Protein AF-A0A952M3Q0-F1 (afdb_monomer)

Structure (mmCIF, N/CA/C/O backbone):
data_AF-A0A952M3Q0-F1
#
_entry.id   AF-A0A952M3Q0-F1
#
loop_
_atom_site.group_PDB
_atom_site.id
_atom_site.type_symbol
_atom_site.label_atom_id
_atom_site.label_alt_id
_atom_site.label_comp_id
_atom_site.label_asym_id
_atom_site.label_entity_id
_atom_site.label_seq_id
_atom_site.pdbx_PDB_ins_code
_atom_site.Cartn_x
_atom_site.Cartn_y
_atom_site.Cartn_z
_atom_site.occupancy
_atom_site.B_iso_or_equiv
_atom_site.auth_seq_id
_atom_site.auth_comp_id
_atom_site.auth_asym_id
_atom_site.auth_atom_id
_atom_site.pdbx_PDB_model_num
ATOM 1 N N . MET A 1 1 ? 13.132 -20.354 10.081 1.00 36.41 1 MET A N 1
ATOM 2 C CA . MET A 1 1 ? 13.123 -20.101 8.621 1.00 36.41 1 MET A CA 1
ATOM 3 C C . MET A 1 1 ? 11.692 -19.784 8.185 1.00 36.41 1 MET A C 1
ATOM 5 O O . MET A 1 1 ? 10.940 -20.705 7.914 1.00 36.41 1 MET A O 1
ATOM 9 N N . HIS A 1 2 ? 11.277 -18.514 8.167 1.00 37.75 2 HIS A N 1
ATOM 10 C CA . HIS A 1 2 ? 9.946 -18.114 7.679 1.00 37.75 2 HIS A CA 1
ATOM 11 C C . HIS A 1 2 ? 10.090 -17.398 6.331 1.00 37.75 2 HIS A C 1
ATOM 13 O O . HIS A 1 2 ? 10.222 -16.183 6.271 1.00 37.75 2 HIS A O 1
ATOM 19 N N . SER A 1 3 ? 10.094 -18.168 5.242 1.00 43.28 3 SER A N 1
ATOM 20 C CA . SER A 1 3 ? 10.034 -17.651 3.868 1.00 43.28 3 SER A CA 1
ATOM 21 C C . SER A 1 3 ? 8.795 -18.226 3.185 1.00 43.28 3 SER A C 1
ATOM 23 O O . SER A 1 3 ? 8.877 -19.177 2.414 1.00 43.28 3 SER A O 1
ATOM 25 N N . LEU A 1 4 ? 7.615 -17.714 3.545 1.00 47.56 4 LEU A N 1
ATOM 26 C CA . LEU A 1 4 ? 6.339 -18.103 2.932 1.00 47.56 4 LEU A CA 1
ATOM 27 C C . LEU A 1 4 ? 5.353 -16.964 2.567 1.00 47.56 4 LEU A C 1
ATOM 29 O O . LEU A 1 4 ? 4.374 -17.291 1.896 1.00 47.56 4 LEU A O 1
ATOM 33 N N . PRO A 1 5 ? 5.547 -15.659 2.878 1.00 53.34 5 PRO A N 1
ATOM 34 C CA . PRO A 1 5 ? 4.551 -14.659 2.473 1.00 53.34 5 PRO A CA 1
ATOM 35 C C . PRO A 1 5 ? 4.583 -14.412 0.955 1.00 53.34 5 PRO A C 1
ATOM 37 O O . PRO A 1 5 ? 3.545 -14.373 0.301 1.00 53.34 5 PRO A O 1
ATOM 40 N N . TYR A 1 6 ? 5.777 -14.361 0.354 1.00 49.16 6 TYR A N 1
ATOM 41 C CA . TYR A 1 6 ? 5.949 -14.015 -1.062 1.00 49.16 6 TYR A CA 1
ATOM 42 C C . TYR A 1 6 ? 5.209 -14.966 -2.017 1.00 49.16 6 TYR A C 1
ATOM 44 O O . TYR A 1 6 ? 4.514 -14.518 -2.924 1.00 49.16 6 TYR A O 1
ATOM 52 N N . ARG A 1 7 ? 5.306 -16.287 -1.801 1.00 55.59 7 ARG A N 1
ATOM 53 C CA . ARG A 1 7 ? 4.704 -17.296 -2.695 1.00 55.59 7 ARG A CA 1
ATOM 54 C C . ARG A 1 7 ? 3.175 -17.255 -2.665 1.00 55.59 7 ARG A C 1
ATOM 56 O O . ARG A 1 7 ? 2.539 -17.433 -3.698 1.00 55.59 7 ARG A O 1
ATOM 63 N N . LYS A 1 8 ? 2.611 -16.973 -1.492 1.00 63.06 8 LYS A N 1
ATOM 64 C CA . LYS A 1 8 ? 1.176 -16.836 -1.253 1.00 63.06 8 LYS A CA 1
ATOM 65 C C . LYS A 1 8 ? 0.612 -15.636 -2.013 1.00 63.06 8 LYS A C 1
ATOM 67 O O . LYS A 1 8 ? -0.252 -15.817 -2.864 1.00 63.06 8 LYS A O 1
ATOM 72 N N . TYR A 1 9 ? 1.162 -14.438 -1.800 1.00 61.59 9 TYR A N 1
ATOM 73 C CA . TYR A 1 9 ? 0.702 -13.226 -2.494 1.00 61.59 9 TYR A CA 1
ATOM 74 C C . TYR A 1 9 ? 0.934 -13.279 -4.002 1.00 61.59 9 TYR A C 1
ATOM 76 O O . TYR A 1 9 ? 0.088 -12.805 -4.754 1.00 61.59 9 TYR A O 1
ATOM 84 N N . LYS A 1 10 ? 2.018 -13.923 -4.449 1.00 57.88 10 LYS A N 1
ATOM 85 C CA . LYS A 1 10 ? 2.279 -14.156 -5.872 1.00 57.88 10 LYS A CA 1
ATOM 86 C C . LYS A 1 10 ? 1.138 -14.927 -6.540 1.00 57.88 10 LYS A C 1
ATOM 88 O O . LYS A 1 10 ? 0.601 -14.490 -7.551 1.00 57.88 10 LYS A O 1
ATOM 93 N N . ILE A 1 11 ? 0.726 -16.050 -5.946 1.00 58.84 11 ILE A N 1
ATOM 94 C CA . ILE A 1 11 ? -0.383 -16.863 -6.466 1.00 58.84 11 ILE A CA 1
ATOM 95 C C . ILE A 1 11 ? -1.683 -16.055 -6.470 1.00 58.84 11 ILE A C 1
ATOM 97 O O . ILE A 1 11 ? -2.415 -16.122 -7.453 1.00 58.84 11 ILE A O 1
ATOM 101 N N . TYR A 1 12 ? -1.954 -15.252 -5.435 1.00 61.12 12 TYR A N 1
ATOM 102 C CA . TYR A 1 12 ? -3.141 -14.390 -5.409 1.00 61.12 12 TYR A 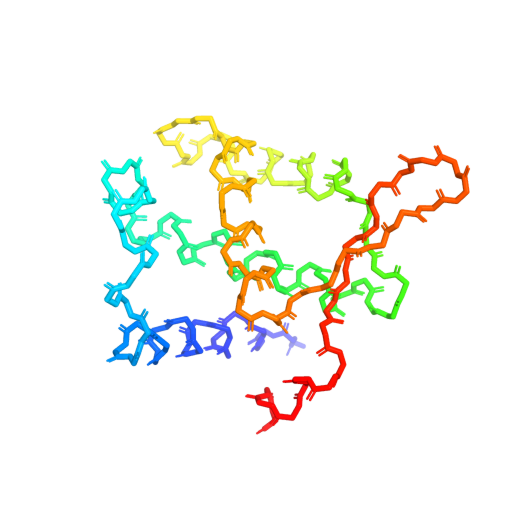CA 1
ATOM 103 C C . TYR A 1 12 ? -3.130 -13.355 -6.529 1.00 61.12 12 TYR A C 1
ATOM 105 O O . TYR A 1 12 ? -4.105 -13.269 -7.270 1.00 61.12 12 TYR A O 1
ATOM 113 N N . VAL A 1 13 ? -2.029 -12.626 -6.713 1.00 59.44 13 VAL A N 1
ATOM 114 C CA . VAL A 1 13 ? -1.915 -11.629 -7.786 1.00 59.44 13 VAL A CA 1
ATOM 115 C C . VAL A 1 13 ? -2.085 -12.287 -9.162 1.00 59.44 13 VAL A C 1
ATOM 117 O O . VAL A 1 13 ? -2.891 -11.819 -9.961 1.00 59.44 13 VAL A O 1
ATOM 120 N N . VAL A 1 14 ? -1.426 -13.426 -9.401 1.00 59.12 14 VAL A N 1
ATOM 121 C CA . VAL A 1 14 ? -1.499 -14.173 -10.671 1.00 59.12 14 VAL A CA 1
ATOM 122 C C . VAL A 1 14 ? -2.878 -14.803 -10.915 1.00 59.12 14 VAL A C 1
ATOM 124 O O . VAL A 1 14 ? -3.348 -14.853 -12.047 1.00 59.12 14 VAL A O 1
ATOM 127 N N . THR A 1 15 ? -3.561 -15.293 -9.880 1.00 56.22 15 THR A N 1
ATOM 128 C CA . THR A 1 15 ? -4.901 -15.897 -10.028 1.00 56.22 15 THR A CA 1
ATOM 129 C C . THR A 1 15 ? -5.965 -14.818 -10.239 1.00 56.22 15 THR A C 1
ATOM 131 O O . THR A 1 15 ? -6.902 -15.008 -11.015 1.00 56.22 15 THR A O 1
ATOM 134 N N . MET A 1 16 ? -5.796 -13.655 -9.603 1.00 51.81 16 MET A N 1
ATOM 135 C CA . MET A 1 16 ? -6.678 -12.498 -9.771 1.00 51.81 16 MET A CA 1
ATOM 136 C C . MET A 1 16 ? -6.541 -11.831 -11.146 1.00 51.81 16 MET A C 1
ATOM 138 O O . MET A 1 16 ? -7.498 -11.191 -11.590 1.00 51.81 16 MET A O 1
ATOM 142 N N . ASP A 1 17 ? -5.414 -12.038 -11.835 1.00 52.75 17 ASP A N 1
ATOM 143 C CA . ASP A 1 17 ? -5.186 -11.608 -13.219 1.00 52.75 17 ASP A CA 1
ATOM 144 C C . ASP A 1 17 ? -6.283 -12.141 -14.174 1.00 52.75 17 ASP A C 1
ATOM 146 O O . ASP A 1 17 ? -6.804 -11.454 -15.048 1.00 52.75 17 ASP A O 1
ATOM 150 N N . LYS A 1 18 ? -6.778 -13.359 -13.937 1.00 51.75 18 LYS A N 1
ATOM 151 C CA . LYS A 1 18 ? -7.725 -14.001 -14.862 1.00 51.75 18 LYS A CA 1
ATOM 152 C C . LYS A 1 18 ? -9.189 -13.570 -14.703 1.00 51.75 18 LYS A C 1
ATOM 154 O O . LYS A 1 18 ? -9.976 -13.811 -15.615 1.00 51.75 18 LYS A O 1
ATOM 159 N N . MET A 1 19 ? -9.584 -12.965 -13.575 1.00 45.38 19 MET A N 1
ATOM 160 C CA . MET A 1 19 ? -11.008 -12.747 -13.245 1.00 45.38 19 MET A CA 1
ATOM 161 C C . MET A 1 19 ? -11.482 -11.286 -13.263 1.00 45.38 19 MET A C 1
ATOM 163 O O . MET A 1 19 ? -12.682 -11.062 -13.404 1.00 45.38 19 MET A O 1
ATOM 167 N N . GLN A 1 20 ? -10.602 -10.288 -13.112 1.00 51.88 20 GLN A N 1
ATOM 168 C CA . GLN A 1 20 ? -11.025 -8.894 -12.853 1.00 51.88 20 GLN A CA 1
ATOM 169 C C . GLN A 1 20 ? -10.421 -7.840 -13.802 1.00 51.88 20 GLN A C 1
ATOM 171 O O . GLN A 1 20 ? -10.756 -6.661 -13.679 1.00 51.88 20 GLN A O 1
ATOM 176 N N . LEU A 1 21 ? -9.579 -8.224 -14.773 1.00 49.44 21 LEU A N 1
ATOM 177 C CA . LEU A 1 21 ? -8.804 -7.258 -15.570 1.00 49.44 21 LEU A CA 1
ATOM 178 C C . LEU A 1 21 ? -9.638 -6.313 -16.467 1.00 49.44 21 LEU A C 1
ATOM 180 O O . LEU A 1 21 ? -9.191 -5.215 -16.763 1.00 49.44 21 LEU A O 1
ATOM 184 N N . ARG A 1 22 ? -10.905 -6.603 -16.788 1.00 48.12 22 ARG A N 1
ATOM 185 C CA . ARG A 1 22 ? -11.645 -5.855 -17.832 1.00 48.12 22 ARG A CA 1
ATOM 186 C C . ARG A 1 22 ? -11.978 -4.370 -17.569 1.00 48.12 22 ARG A C 1
ATOM 188 O O . ARG A 1 22 ? -12.502 -3.734 -18.481 1.00 48.12 22 ARG A O 1
ATOM 195 N N . LYS A 1 23 ? -11.745 -3.790 -16.380 1.00 44.56 23 LYS A N 1
ATOM 196 C CA . LYS A 1 23 ? -12.101 -2.369 -16.109 1.00 44.56 23 LYS A CA 1
ATOM 197 C C . LYS A 1 23 ? -11.000 -1.477 -15.522 1.00 44.56 23 LYS A C 1
ATOM 199 O O . LYS A 1 23 ? -11.027 -0.285 -15.817 1.00 44.56 23 LYS A O 1
ATOM 204 N N . SER A 1 24 ? -10.042 -1.987 -14.739 1.00 47.66 24 SER A N 1
ATOM 205 C CA . SER A 1 24 ? -8.924 -1.172 -14.209 1.00 47.66 24 SER A CA 1
ATOM 206 C C . SER A 1 24 ? -7.638 -1.247 -15.047 1.00 47.66 24 SER A C 1
ATOM 208 O O . SER A 1 24 ? -6.736 -0.430 -14.853 1.00 47.66 24 SER A O 1
ATOM 210 N N . GLU A 1 25 ? -7.585 -2.141 -16.045 1.00 47.03 25 GLU A N 1
ATOM 211 C CA . GLU A 1 25 ? -6.468 -2.286 -16.993 1.00 47.03 25 GLU A CA 1
ATOM 212 C C . GLU A 1 25 ? -6.092 -0.979 -17.700 1.00 47.03 25 GLU A C 1
ATOM 214 O O . GLU A 1 25 ? -4.912 -0.702 -17.894 1.00 47.03 25 GLU A O 1
ATOM 219 N N . SER A 1 26 ? -7.060 -0.132 -18.061 1.00 51.25 26 SER A N 1
ATOM 220 C CA . SER A 1 26 ? -6.798 0.928 -19.042 1.00 51.25 26 SER A CA 1
ATOM 221 C C . SER A 1 26 ? -5.772 1.980 -18.601 1.00 51.25 26 SER A C 1
ATOM 223 O O . SER A 1 26 ? -5.185 2.621 -19.468 1.00 51.25 26 SER A O 1
ATOM 225 N N . ARG A 1 27 ? -5.558 2.201 -17.298 1.00 54.00 27 ARG A N 1
ATOM 226 C CA . ARG A 1 27 ? -4.687 3.290 -16.817 1.00 54.00 27 ARG A CA 1
ATOM 227 C C . ARG A 1 27 ? -3.335 2.803 -16.295 1.00 54.00 27 ARG A C 1
ATOM 229 O O . ARG A 1 27 ? -2.321 3.437 -16.579 1.00 54.00 27 ARG A O 1
ATOM 236 N N . ILE A 1 28 ? -3.317 1.682 -15.574 1.00 56.41 28 ILE A N 1
ATOM 237 C CA . ILE A 1 28 ? -2.091 1.115 -14.992 1.00 56.41 28 ILE A CA 1
ATOM 238 C C . ILE A 1 28 ? -1.358 0.244 -16.019 1.00 56.41 28 ILE A C 1
ATOM 240 O O . ILE A 1 28 ? -0.147 0.390 -16.170 1.00 56.41 28 ILE A O 1
ATOM 244 N N . ALA A 1 29 ? -2.072 -0.582 -16.797 1.00 52.75 29 ALA A N 1
ATOM 245 C CA . ALA A 1 29 ? -1.446 -1.493 -17.763 1.00 52.75 29 ALA A CA 1
ATOM 246 C C . ALA A 1 29 ? -0.778 -0.763 -18.942 1.00 52.75 29 ALA A C 1
ATOM 248 O O . ALA A 1 29 ? 0.130 -1.301 -19.564 1.00 52.75 29 ALA A O 1
ATOM 249 N N . GLN A 1 30 ? -1.178 0.484 -19.226 1.00 59.09 30 GLN A N 1
ATOM 250 C CA . GLN A 1 30 ? -0.525 1.309 -20.249 1.00 59.09 30 GLN A CA 1
ATOM 251 C C . GLN A 1 30 ? 0.810 1.919 -19.789 1.00 59.09 30 GLN A C 1
ATOM 253 O O . GLN A 1 30 ? 1.593 2.349 -20.631 1.00 59.09 30 GLN A O 1
ATOM 258 N N . LYS A 1 31 ? 1.070 2.007 -18.474 1.00 71.06 31 LYS A N 1
ATOM 259 C CA . LYS A 1 31 ? 2.211 2.766 -17.920 1.00 71.06 31 LYS A CA 1
ATOM 260 C C . LYS A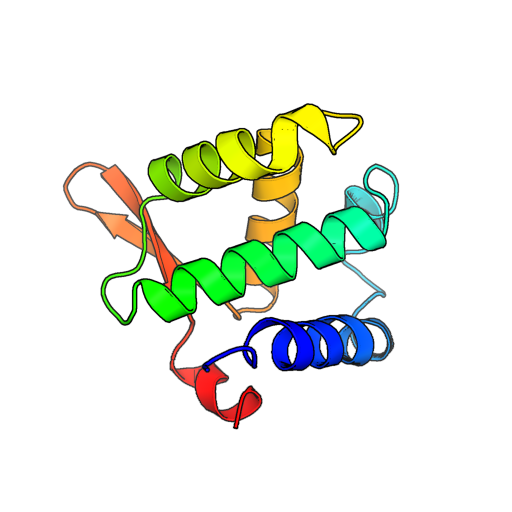 1 31 ? 3.115 1.974 -16.975 1.00 71.06 31 LYS A C 1
ATOM 262 O O . LYS A 1 31 ? 4.201 2.449 -16.664 1.00 71.06 31 LYS A O 1
ATOM 267 N N . MET A 1 32 ? 2.695 0.797 -16.516 1.00 81.81 32 MET A N 1
ATOM 268 C CA . MET A 1 32 ? 3.448 -0.049 -15.591 1.00 81.81 32 MET A CA 1
ATOM 269 C C . MET A 1 32 ? 3.526 -1.476 -16.130 1.00 81.81 32 MET A C 1
ATOM 271 O O . MET A 1 32 ? 2.524 -2.034 -16.575 1.00 81.81 32 MET A O 1
ATOM 275 N N . ARG A 1 33 ? 4.712 -2.090 -16.064 1.00 84.25 33 ARG A N 1
ATOM 276 C CA . ARG A 1 33 ? 4.873 -3.496 -16.450 1.00 84.25 33 ARG A CA 1
ATOM 277 C C . ARG A 1 33 ? 4.109 -4.394 -15.464 1.00 84.25 33 ARG A C 1
ATOM 279 O O . ARG A 1 33 ? 4.152 -4.123 -14.264 1.00 84.25 33 ARG A O 1
ATOM 286 N N . PRO A 1 34 ? 3.508 -5.511 -15.909 1.00 82.88 34 PRO A N 1
ATOM 287 C CA . PRO A 1 34 ? 2.817 -6.442 -15.010 1.00 82.88 34 PRO A CA 1
ATOM 288 C C . PRO A 1 34 ? 3.683 -6.925 -13.835 1.00 82.88 34 PRO A C 1
ATOM 290 O O . PRO A 1 34 ? 3.207 -7.049 -12.712 1.00 82.88 34 PRO A O 1
ATOM 293 N N . GLN A 1 35 ? 4.983 -7.119 -14.073 1.00 84.81 35 GLN A N 1
ATOM 294 C CA . GLN A 1 35 ? 5.956 -7.527 -13.052 1.00 84.81 35 GLN A CA 1
ATOM 295 C C . GLN A 1 35 ? 6.168 -6.453 -11.974 1.00 84.81 35 GLN A C 1
ATOM 297 O O . GLN A 1 35 ? 6.328 -6.778 -10.800 1.00 84.81 35 GLN A O 1
ATOM 302 N N . ASP A 1 36 ? 6.156 -5.178 -12.363 1.00 87.44 36 ASP A N 1
ATOM 303 C CA . ASP A 1 36 ? 6.302 -4.040 -11.452 1.00 87.44 36 ASP A CA 1
ATOM 304 C C . ASP A 1 36 ? 5.038 -3.890 -10.589 1.00 87.44 36 ASP A C 1
ATOM 306 O O . ASP A 1 36 ? 5.131 -3.702 -9.373 1.00 87.44 36 ASP A O 1
ATOM 310 N N . TYR A 1 37 ? 3.858 -4.077 -11.196 1.00 87.88 37 TYR A N 1
ATOM 311 C CA . TYR A 1 37 ? 2.579 -4.133 -10.483 1.00 87.88 37 TYR A CA 1
ATOM 312 C C . TYR A 1 37 ? 2.551 -5.282 -9.472 1.00 87.88 37 TYR A C 1
ATOM 314 O O . TYR A 1 37 ? 2.184 -5.081 -8.313 1.00 87.88 37 TYR A O 1
ATOM 322 N N . GLU A 1 38 ? 2.962 -6.483 -9.886 1.00 87.62 38 GLU A N 1
ATOM 323 C CA . GLU A 1 38 ? 3.005 -7.662 -9.022 1.00 87.62 38 GLU A CA 1
ATOM 324 C C . GLU A 1 38 ? 3.959 -7.445 -7.845 1.00 87.62 38 GLU A C 1
ATOM 326 O O . GLU A 1 38 ? 3.575 -7.659 -6.694 1.00 87.62 38 GLU A O 1
ATOM 331 N N . LYS A 1 39 ? 5.173 -6.949 -8.109 1.00 90.25 39 LYS A N 1
ATOM 332 C CA . LYS A 1 39 ? 6.158 -6.630 -7.068 1.00 90.25 39 LYS A CA 1
ATOM 333 C C . LYS A 1 39 ? 5.604 -5.649 -6.038 1.00 90.25 39 LYS A C 1
ATOM 335 O O . LYS A 1 39 ? 5.697 -5.922 -4.841 1.00 90.25 39 LYS A O 1
ATOM 340 N N . LEU A 1 40 ? 5.011 -4.541 -6.483 1.00 92.44 40 LEU A N 1
ATOM 341 C CA . LEU A 1 40 ? 4.441 -3.534 -5.585 1.00 92.44 40 LEU A CA 1
ATOM 342 C C . LEU A 1 40 ? 3.217 -4.057 -4.830 1.00 92.44 40 LEU A C 1
ATOM 344 O O . LEU A 1 40 ? 3.076 -3.777 -3.644 1.00 92.44 40 LEU A O 1
ATOM 348 N N . SER A 1 41 ? 2.366 -4.856 -5.474 1.00 91.31 41 SER A N 1
ATOM 349 C CA . SER A 1 41 ? 1.198 -5.462 -4.827 1.00 91.31 41 SER A CA 1
ATOM 350 C C . SER A 1 41 ? 1.620 -6.411 -3.709 1.00 91.31 41 SER A C 1
ATOM 352 O O . SER A 1 41 ? 1.133 -6.307 -2.583 1.00 91.31 41 SER A O 1
ATOM 354 N N . VAL A 1 42 ? 2.572 -7.304 -3.997 1.00 90.75 42 VAL A N 1
ATOM 355 C CA . VAL A 1 42 ? 3.130 -8.231 -3.005 1.00 90.75 42 VAL A CA 1
ATOM 356 C C . VAL A 1 42 ? 3.814 -7.465 -1.879 1.00 90.75 42 VAL A C 1
ATOM 358 O O . VAL A 1 42 ? 3.622 -7.811 -0.715 1.00 90.75 42 VAL A O 1
ATOM 361 N N . PHE A 1 43 ? 4.578 -6.420 -2.206 1.00 94.69 43 PHE A N 1
ATOM 362 C CA . PHE A 1 43 ? 5.203 -5.556 -1.213 1.00 94.69 43 PHE A CA 1
ATOM 363 C C . PHE A 1 43 ? 4.161 -4.942 -0.274 1.00 94.69 43 PHE A C 1
ATOM 365 O O . PHE A 1 43 ? 4.213 -5.223 0.917 1.00 94.69 43 PHE A O 1
ATOM 372 N N . ILE A 1 44 ? 3.178 -4.201 -0.801 1.00 94.31 44 ILE A N 1
ATOM 373 C CA . ILE A 1 44 ? 2.151 -3.524 0.006 1.00 94.31 44 ILE A CA 1
ATOM 374 C C . ILE A 1 44 ? 1.442 -4.522 0.924 1.00 94.31 44 ILE A C 1
ATOM 376 O O . ILE A 1 44 ? 1.341 -4.290 2.124 1.00 94.31 44 ILE A O 1
ATOM 380 N N . LEU A 1 45 ? 0.970 -5.647 0.383 1.00 92.50 45 LEU A N 1
ATOM 381 C CA . LEU A 1 45 ? 0.222 -6.626 1.172 1.00 92.50 45 LEU A CA 1
ATOM 382 C C . LEU A 1 45 ? 1.081 -7.268 2.266 1.00 92.50 45 LEU A C 1
ATOM 384 O O . LEU A 1 45 ? 0.607 -7.424 3.388 1.00 92.50 45 LEU A O 1
ATOM 388 N N . THR A 1 46 ? 2.343 -7.591 1.969 1.00 91.38 46 THR A N 1
ATOM 389 C CA . THR A 1 46 ? 3.257 -8.194 2.952 1.00 91.38 46 THR A CA 1
ATOM 390 C C . THR A 1 46 ? 3.625 -7.200 4.051 1.00 91.38 46 THR A C 1
ATOM 392 O O . THR A 1 46 ? 3.601 -7.558 5.226 1.00 91.38 46 THR A O 1
ATOM 395 N N . THR A 1 47 ? 3.925 -5.949 3.694 1.00 94.19 47 THR A N 1
ATOM 396 C CA . THR A 1 47 ? 4.257 -4.902 4.667 1.00 94.19 47 THR A CA 1
ATOM 397 C C . THR A 1 47 ? 3.062 -4.622 5.587 1.00 94.19 47 THR A C 1
ATOM 399 O O . THR A 1 47 ? 3.211 -4.551 6.804 1.00 94.19 47 THR A O 1
ATOM 402 N N . LEU A 1 48 ? 1.845 -4.559 5.038 1.00 93.00 48 LEU A N 1
ATOM 403 C CA . LEU A 1 48 ? 0.631 -4.374 5.839 1.00 93.00 48 LEU A CA 1
ATOM 404 C C . LEU A 1 48 ? 0.278 -5.600 6.696 1.00 93.00 48 LEU A C 1
ATOM 406 O O . LEU A 1 48 ? -0.283 -5.439 7.777 1.00 93.00 48 LEU A O 1
ATOM 410 N N . GLU A 1 49 ? 0.592 -6.819 6.246 1.00 90.25 49 GLU A N 1
ATOM 411 C CA . GLU A 1 49 ? 0.450 -8.027 7.071 1.00 90.25 49 GLU A CA 1
ATOM 412 C C . GLU A 1 49 ? 1.367 -7.967 8.295 1.00 90.25 49 GLU A C 1
ATOM 414 O O . GLU A 1 49 ? 0.924 -8.258 9.406 1.00 90.25 49 GLU A O 1
ATOM 419 N N . GLN A 1 50 ? 2.617 -7.538 8.099 1.00 90.81 50 GLN A N 1
ATOM 420 C CA . GLN A 1 50 ? 3.607 -7.382 9.166 1.00 90.81 50 GLN A CA 1
ATOM 421 C C . GLN A 1 50 ? 3.227 -6.280 10.162 1.00 90.81 50 GLN A C 1
ATOM 423 O O . GLN A 1 50 ? 3.433 -6.454 11.360 1.00 90.81 50 GLN A O 1
ATOM 428 N N . ALA A 1 51 ? 2.623 -5.187 9.689 1.00 89.62 51 ALA A N 1
ATOM 429 C CA . ALA A 1 51 ? 2.127 -4.102 10.536 1.00 89.62 51 ALA A CA 1
ATOM 430 C C . ALA A 1 51 ? 0.881 -4.471 11.369 1.00 89.62 51 ALA A C 1
ATOM 432 O O . ALA A 1 51 ? 0.505 -3.750 12.293 1.00 89.62 51 ALA A O 1
ATOM 433 N N . GLY A 1 52 ? 0.219 -5.591 11.064 1.00 87.50 52 GLY A N 1
ATOM 434 C CA . GLY A 1 52 ? -0.922 -6.071 11.837 1.00 87.50 52 GLY A CA 1
ATOM 435 C C . GLY A 1 52 ? -2.168 -5.181 11.726 1.00 87.50 52 GLY A C 1
ATOM 436 O O . GLY A 1 52 ? -2.506 -4.676 10.657 1.00 87.50 52 GLY A O 1
ATOM 437 N N . SER A 1 53 ? -2.922 -5.058 12.824 1.00 85.94 53 SER A N 1
ATOM 438 C CA . SER A 1 53 ? -4.189 -4.306 12.870 1.00 85.94 53 SER A CA 1
ATOM 439 C C . SER A 1 53 ? -4.014 -2.790 12.849 1.00 85.94 53 SER A C 1
ATOM 441 O O . SER A 1 53 ? -4.919 -2.094 12.382 1.00 85.94 53 SER A O 1
ATOM 443 N N . GLU A 1 54 ? -2.871 -2.306 13.337 1.00 87.94 54 GLU A N 1
ATOM 444 C CA . GLU A 1 54 ? -2.543 -0.879 13.417 1.00 87.94 54 GLU A CA 1
ATOM 445 C C . GLU A 1 54 ? -2.353 -0.268 12.026 1.00 87.94 54 GLU A C 1
ATOM 447 O O . GLU A 1 54 ? -2.717 0.883 11.786 1.00 87.94 54 GLU A O 1
ATOM 452 N N . GLY A 1 55 ? -1.867 -1.070 11.075 1.00 91.38 55 GLY A N 1
ATOM 453 C CA . GLY A 1 55 ? -1.552 -0.601 9.734 1.00 91.38 55 GLY A CA 1
ATOM 454 C C . GLY A 1 55 ? -0.308 0.285 9.706 1.00 91.38 55 GLY A C 1
ATOM 455 O O . GLY A 1 55 ? 0.477 0.331 10.648 1.00 91.38 55 GLY A O 1
ATOM 456 N N . LEU A 1 56 ? -0.120 0.969 8.585 1.00 95.56 56 LEU A N 1
ATOM 457 C CA . LEU A 1 56 ? 1.021 1.844 8.326 1.00 95.56 56 LEU A CA 1
ATOM 458 C C . LEU A 1 56 ? 0.548 3.166 7.759 1.00 95.56 56 LEU A C 1
ATOM 460 O O . LEU A 1 56 ? -0.459 3.223 7.047 1.00 95.56 56 LEU A O 1
ATOM 464 N N . THR A 1 57 ? 1.293 4.235 8.022 1.00 96.75 57 THR A N 1
ATOM 465 C CA . THR A 1 57 ? 1.010 5.488 7.333 1.00 96.75 57 THR A CA 1
ATOM 466 C C . THR A 1 57 ? 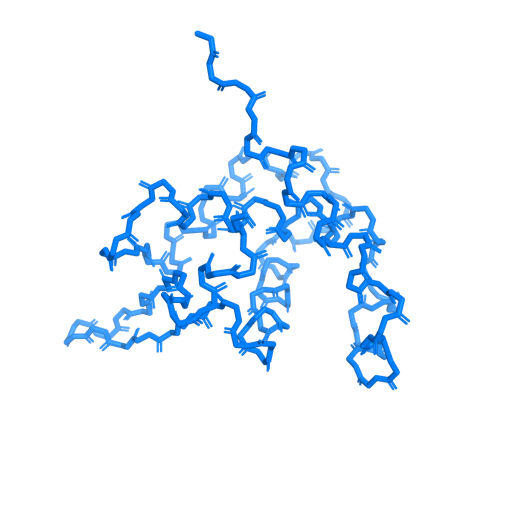1.352 5.351 5.848 1.00 96.75 57 THR A C 1
ATOM 468 O O . THR A 1 57 ? 2.249 4.606 5.447 1.00 96.75 57 THR A O 1
ATOM 471 N N . LEU A 1 58 ? 0.640 6.090 4.996 1.00 96.19 58 LEU A N 1
ATOM 472 C CA . LEU A 1 58 ? 0.973 6.168 3.575 1.00 96.19 58 LEU A CA 1
ATOM 473 C C . LEU A 1 58 ? 2.398 6.698 3.364 1.00 96.19 58 LEU A C 1
ATOM 475 O O . LEU A 1 58 ? 3.063 6.291 2.417 1.00 96.19 58 LEU A O 1
ATOM 479 N N . HIS A 1 59 ? 2.846 7.606 4.232 1.00 95.38 59 HIS A N 1
ATOM 480 C CA . HIS A 1 59 ? 4.188 8.165 4.172 1.00 95.38 59 HIS A CA 1
ATOM 481 C C . HIS A 1 59 ? 5.248 7.078 4.374 1.00 95.38 59 HIS A C 1
ATOM 483 O O . HIS A 1 59 ? 6.099 6.910 3.501 1.00 95.38 59 HIS A O 1
ATOM 489 N N . ASP A 1 60 ? 5.126 6.286 5.442 1.00 95.69 60 ASP A N 1
ATOM 490 C CA . ASP A 1 60 ? 6.061 5.196 5.742 1.00 95.69 60 ASP A CA 1
ATOM 491 C C . ASP A 1 60 ? 6.067 4.158 4.617 1.00 95.69 60 ASP A C 1
ATOM 493 O O . ASP A 1 60 ? 7.122 3.764 4.126 1.00 95.69 60 ASP A O 1
ATOM 497 N N . LEU A 1 61 ? 4.881 3.792 4.118 1.00 95.56 61 LEU A N 1
ATOM 498 C CA . LEU A 1 61 ? 4.747 2.834 3.022 1.00 95.56 61 LEU A CA 1
ATOM 499 C C . LEU A 1 61 ? 5.429 3.318 1.728 1.00 95.56 61 LEU A C 1
ATOM 501 O O . LEU A 1 61 ? 6.063 2.528 1.026 1.00 95.56 61 LEU A O 1
ATOM 505 N N . VAL A 1 62 ? 5.311 4.611 1.398 1.00 95.69 62 VAL A N 1
ATOM 506 C CA . VAL A 1 62 ? 6.005 5.215 0.248 1.00 95.69 62 VAL A CA 1
ATOM 507 C C . VAL A 1 62 ? 7.513 5.235 0.482 1.00 95.69 62 VAL A C 1
ATOM 509 O O . VAL A 1 62 ? 8.266 4.878 -0.427 1.00 95.69 62 VAL A O 1
ATOM 512 N N . GLN A 1 63 ? 7.954 5.635 1.674 1.00 95.50 63 GLN A N 1
ATOM 513 C CA . GLN A 1 63 ? 9.370 5.729 2.014 1.00 95.50 63 GLN A CA 1
ATOM 514 C C . GLN A 1 63 ? 10.050 4.357 1.942 1.00 95.50 63 GLN A C 1
ATOM 516 O O . GLN A 1 63 ? 11.093 4.218 1.304 1.00 95.50 63 GLN A O 1
ATOM 521 N N . GLU A 1 64 ? 9.439 3.321 2.517 1.00 95.12 64 GLU A N 1
ATOM 522 C CA . GLU A 1 64 ? 9.954 1.953 2.444 1.00 95.12 64 GLU A CA 1
ATOM 523 C C . GLU A 1 64 ? 10.046 1.444 1.000 1.00 95.12 64 GLU A C 1
ATOM 525 O O . GLU A 1 64 ? 11.038 0.817 0.619 1.00 95.12 64 GLU A O 1
ATOM 530 N N . ALA A 1 65 ? 9.047 1.740 0.164 1.00 94.12 65 ALA A N 1
ATOM 531 C CA . ALA A 1 65 ? 9.075 1.339 -1.238 1.00 94.12 65 ALA A CA 1
ATOM 532 C C . ALA A 1 65 ? 10.183 2.042 -2.022 1.00 94.12 65 ALA A C 1
ATOM 534 O O . ALA A 1 65 ? 10.865 1.400 -2.820 1.00 94.12 65 ALA A O 1
ATOM 535 N N . GLN A 1 66 ? 10.386 3.342 -1.795 1.00 93.56 66 GLN A N 1
ATOM 536 C CA . GLN A 1 66 ? 11.490 4.077 -2.407 1.00 93.56 66 GLN A CA 1
ATOM 537 C C . GLN A 1 66 ? 12.834 3.474 -1.988 1.00 93.56 66 GLN A C 1
ATOM 539 O O . GLN A 1 66 ? 13.647 3.143 -2.847 1.00 93.56 66 GLN A O 1
ATOM 544 N N . LEU A 1 67 ? 13.048 3.244 -0.691 1.00 93.69 67 LEU A N 1
ATOM 545 C CA . LEU A 1 67 ? 14.286 2.637 -0.195 1.00 93.69 67 LEU A CA 1
ATOM 546 C C . LEU A 1 67 ? 14.558 1.268 -0.832 1.00 93.69 67 LEU A C 1
ATOM 548 O O . LEU A 1 67 ? 15.705 0.939 -1.125 1.00 93.69 67 LEU A O 1
ATOM 552 N N . LYS A 1 68 ? 13.507 0.480 -1.076 1.00 93.06 68 LYS A N 1
ATOM 553 C CA . LYS A 1 68 ? 13.634 -0.888 -1.583 1.00 93.06 68 LYS A CA 1
ATOM 554 C C . LYS A 1 68 ? 13.735 -0.994 -3.104 1.00 93.06 68 LYS A C 1
ATOM 556 O O . LYS A 1 68 ? 14.410 -1.892 -3.598 1.00 93.06 68 LYS A O 1
ATOM 561 N N . PHE A 1 69 ? 13.054 -0.123 -3.845 1.00 91.94 69 PHE A N 1
ATOM 562 C CA . PHE A 1 69 ? 12.799 -0.330 -5.274 1.00 91.94 69 PHE A CA 1
ATOM 563 C C . PHE A 1 69 ? 13.263 0.808 -6.184 1.00 91.94 69 PHE A C 1
ATOM 565 O O . PHE A 1 69 ? 13.231 0.646 -7.402 1.00 91.94 69 PHE A O 1
ATOM 572 N N . ASN A 1 70 ? 13.718 1.943 -5.645 1.00 86.88 70 ASN A N 1
ATOM 573 C CA . ASN A 1 70 ? 14.057 3.113 -6.465 1.00 86.88 70 ASN A CA 1
ATOM 574 C C . ASN A 1 70 ? 15.206 2.860 -7.458 1.00 86.88 70 ASN A C 1
ATOM 576 O O . ASN A 1 70 ? 15.255 3.497 -8.502 1.00 86.88 70 ASN A O 1
ATOM 580 N N . ALA A 1 71 ? 16.093 1.902 -7.174 1.00 86.00 71 ALA A N 1
ATOM 581 C CA . ALA A 1 71 ? 17.141 1.476 -8.106 1.00 86.00 71 ALA A CA 1
ATOM 582 C C . ALA A 1 71 ? 16.678 0.421 -9.132 1.00 86.00 71 ALA A C 1
ATOM 584 O O . ALA A 1 71 ? 17.367 0.183 -10.119 1.00 86.00 71 ALA A O 1
ATOM 585 N N . GLU A 1 72 ? 15.542 -0.244 -8.897 1.00 85.19 72 GLU A N 1
ATOM 586 C CA . GLU A 1 72 ? 15.089 -1.402 -9.683 1.00 85.19 72 GLU A CA 1
ATOM 587 C C . GLU A 1 72 ? 13.987 -1.041 -10.699 1.00 85.19 72 GLU A C 1
ATOM 589 O O . GLU A 1 72 ? 13.760 -1.764 -11.672 1.00 85.19 72 GLU A O 1
ATOM 594 N N . PHE A 1 73 ? 13.286 0.073 -10.481 1.00 82.62 73 PHE A N 1
ATOM 595 C CA . PHE A 1 73 ? 12.166 0.503 -11.312 1.00 82.62 73 PHE A CA 1
ATOM 596 C C . PHE A 1 73 ? 12.595 1.579 -12.309 1.00 82.62 73 PHE A C 1
ATOM 598 O O . PHE A 1 73 ? 13.153 2.610 -11.945 1.00 82.62 73 PHE A O 1
ATOM 605 N N . ASN A 1 74 ? 12.213 1.393 -13.573 1.00 77.31 74 ASN A N 1
ATOM 606 C CA . ASN A 1 74 ? 12.315 2.433 -14.594 1.00 77.31 74 ASN A CA 1
ATOM 607 C C . ASN A 1 74 ? 11.099 3.371 -14.489 1.00 77.31 74 ASN A C 1
ATOM 609 O O . ASN A 1 74 ? 10.140 3.263 -15.255 1.00 77.31 74 ASN A O 1
ATOM 613 N N . GLY A 1 75 ? 11.096 4.248 -13.482 1.00 79.50 75 GLY A N 1
ATOM 614 C CA . GLY A 1 75 ? 10.050 5.250 -13.271 1.00 79.50 75 GLY A CA 1
ATOM 615 C C . GLY A 1 75 ? 9.913 5.703 -11.819 1.00 79.50 75 GLY A C 1
ATOM 616 O O . GLY A 1 75 ? 10.680 5.311 -10.945 1.00 79.50 75 GLY A O 1
ATOM 617 N N . ASN A 1 76 ? 8.914 6.545 -11.553 1.00 87.69 76 ASN A N 1
ATOM 618 C CA . ASN A 1 76 ? 8.673 7.061 -10.210 1.00 87.69 76 ASN A CA 1
ATOM 619 C C . ASN A 1 76 ? 7.955 6.006 -9.347 1.00 87.69 76 ASN A C 1
ATOM 621 O O . ASN A 1 76 ? 6.744 5.813 -9.473 1.00 87.69 76 ASN A O 1
ATOM 625 N N . VAL A 1 77 ? 8.705 5.356 -8.450 1.00 90.94 77 VAL A N 1
ATOM 626 C CA . VAL A 1 77 ? 8.195 4.319 -7.534 1.00 90.94 77 VAL A CA 1
ATOM 627 C C . VAL A 1 77 ? 7.035 4.820 -6.684 1.00 90.94 77 VAL A C 1
ATOM 629 O O . VAL A 1 77 ? 6.069 4.087 -6.497 1.00 90.94 77 VAL A O 1
ATOM 632 N N . SER A 1 78 ? 7.078 6.063 -6.202 1.00 91.06 78 SER A N 1
ATOM 633 C CA . SER A 1 78 ? 5.983 6.627 -5.407 1.00 91.06 78 SER A CA 1
ATOM 634 C C . SER A 1 78 ? 4.701 6.719 -6.222 1.00 91.06 78 SER A C 1
ATOM 636 O O . SER A 1 78 ? 3.640 6.347 -5.733 1.00 91.06 78 SER A O 1
ATOM 638 N N . TRP A 1 79 ? 4.791 7.171 -7.475 1.00 90.50 79 TRP A N 1
ATOM 639 C CA . TRP A 1 79 ? 3.629 7.238 -8.359 1.00 90.50 79 TRP A CA 1
ATOM 640 C C . TRP A 1 79 ? 3.065 5.843 -8.645 1.00 90.50 79 TRP A C 1
ATOM 642 O O . TRP A 1 79 ? 1.868 5.615 -8.476 1.00 90.50 79 TRP A O 1
ATOM 652 N N . TYR A 1 80 ? 3.931 4.887 -8.986 1.00 91.25 80 TYR A N 1
ATOM 653 C CA . TYR A 1 80 ? 3.531 3.498 -9.204 1.00 91.25 80 TYR A CA 1
ATOM 654 C C . TYR A 1 80 ? 2.890 2.872 -7.961 1.00 91.25 80 TYR A C 1
ATOM 656 O O . TYR A 1 80 ? 1.831 2.254 -8.058 1.00 91.25 80 TYR A O 1
ATOM 664 N N . LEU A 1 81 ? 3.472 3.082 -6.780 1.00 94.06 81 LEU A N 1
ATOM 665 C CA . LEU A 1 81 ? 2.921 2.590 -5.524 1.00 94.06 81 LEU A CA 1
ATOM 666 C C . LEU A 1 81 ? 1.532 3.169 -5.256 1.00 94.06 81 LEU A C 1
ATOM 668 O O . LEU A 1 81 ? 0.644 2.436 -4.829 1.00 94.06 81 LEU A O 1
ATOM 672 N N . LEU A 1 82 ? 1.320 4.460 -5.521 1.00 93.44 82 LEU A N 1
ATOM 673 C CA . LEU A 1 82 ? 0.018 5.099 -5.329 1.00 93.44 82 LEU A CA 1
ATOM 674 C C . LEU A 1 82 ? -1.053 4.530 -6.265 1.00 93.44 82 LEU A C 1
ATOM 676 O O . LEU A 1 82 ? -2.178 4.308 -5.812 1.00 93.44 82 LEU A O 1
ATOM 680 N N . GLU A 1 83 ? -0.715 4.251 -7.526 1.00 91.69 83 GLU A N 1
ATOM 681 C CA . GLU A 1 83 ? -1.637 3.612 -8.473 1.00 91.69 83 GLU A CA 1
ATOM 682 C C . GLU A 1 83 ? -1.982 2.180 -8.029 1.00 91.69 83 GLU A C 1
ATOM 684 O O . GLU A 1 83 ? -3.159 1.821 -7.972 1.00 91.69 83 GLU A O 1
ATOM 689 N N . VAL A 1 84 ? -0.986 1.383 -7.623 1.00 92.06 84 VAL A N 1
ATOM 690 C CA . VAL A 1 84 ? -1.214 0.019 -7.111 1.00 92.06 84 VAL A CA 1
ATOM 691 C C . VAL A 1 84 ? -2.054 0.054 -5.835 1.00 92.06 84 VAL A C 1
ATOM 693 O O . VAL A 1 84 ? -3.045 -0.662 -5.729 1.00 92.06 84 VAL A O 1
ATOM 696 N N . LYS A 1 85 ? -1.726 0.934 -4.882 1.00 94.12 85 LYS A N 1
ATOM 697 C CA . LYS A 1 85 ? -2.514 1.142 -3.660 1.00 94.12 85 LYS A CA 1
ATOM 698 C C . LYS A 1 85 ? -3.967 1.467 -3.998 1.00 94.12 85 LYS A C 1
ATOM 700 O O . LYS A 1 85 ? -4.877 0.937 -3.372 1.00 94.12 85 LYS A O 1
ATOM 705 N N . HIS A 1 86 ? -4.199 2.363 -4.953 1.00 91.56 86 HIS A N 1
ATOM 706 C CA . HIS A 1 86 ? -5.550 2.731 -5.360 1.00 91.56 86 HIS A CA 1
ATOM 707 C C . HIS A 1 86 ? -6.327 1.535 -5.927 1.00 91.56 86 HIS A C 1
ATOM 709 O O . HIS A 1 86 ? -7.469 1.309 -5.536 1.00 91.56 86 HIS A O 1
ATOM 715 N N . ASP A 1 87 ? -5.705 0.721 -6.778 1.00 89.38 87 ASP A N 1
ATOM 716 C CA . ASP A 1 87 ? -6.331 -0.495 -7.304 1.00 89.38 87 ASP A CA 1
ATOM 717 C C . ASP A 1 87 ? -6.613 -1.532 -6.192 1.00 89.38 87 ASP A C 1
ATOM 719 O O . ASP A 1 87 ? -7.710 -2.091 -6.135 1.00 89.38 87 ASP A O 1
ATOM 723 N N . LEU A 1 88 ? -5.703 -1.716 -5.229 1.00 90.31 88 LEU A N 1
ATOM 724 C CA . LEU A 1 88 ? -5.929 -2.583 -4.062 1.00 90.31 88 LEU A CA 1
ATOM 725 C C . LEU A 1 88 ? -7.075 -2.082 -3.155 1.00 90.31 88 LEU A C 1
ATOM 727 O O . LEU A 1 88 ? -7.818 -2.899 -2.600 1.00 90.31 88 LEU A O 1
ATOM 731 N N . GLU A 1 89 ? -7.251 -0.763 -3.020 1.00 90.81 89 GLU A N 1
ATOM 732 C CA . GLU A 1 89 ? -8.395 -0.153 -2.322 1.00 90.81 89 GLU A CA 1
ATOM 733 C C . GLU A 1 89 ? -9.711 -0.416 -3.058 1.00 90.81 89 GLU A C 1
ATOM 735 O O . GLU A 1 89 ? -10.688 -0.839 -2.437 1.00 90.81 89 GLU A O 1
ATOM 740 N N . LEU A 1 90 ? -9.745 -0.218 -4.382 1.00 88.12 90 LEU A N 1
ATOM 741 C CA . LEU A 1 90 ? -10.931 -0.489 -5.207 1.00 88.12 90 LEU A CA 1
ATOM 742 C C . LEU A 1 90 ? -11.357 -1.961 -5.119 1.00 88.12 90 LEU A C 1
ATOM 744 O O . LEU A 1 90 ? -12.549 -2.271 -5.075 1.00 88.12 90 LEU A O 1
ATOM 748 N N . ARG A 1 91 ? -10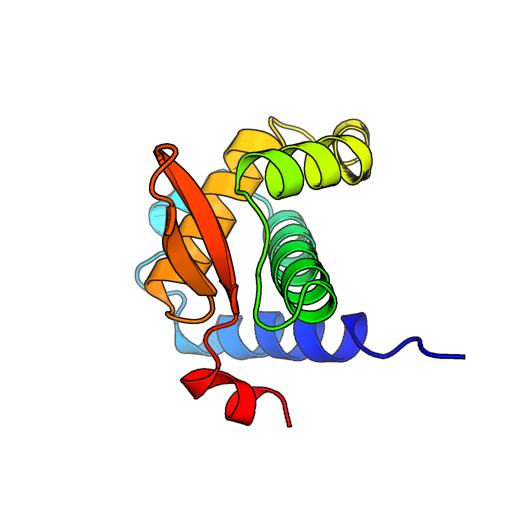.382 -2.869 -5.017 1.00 83.44 91 ARG A N 1
ATOM 749 C CA . ARG A 1 91 ? -10.597 -4.311 -4.812 1.00 83.44 91 ARG A CA 1
ATOM 750 C C . 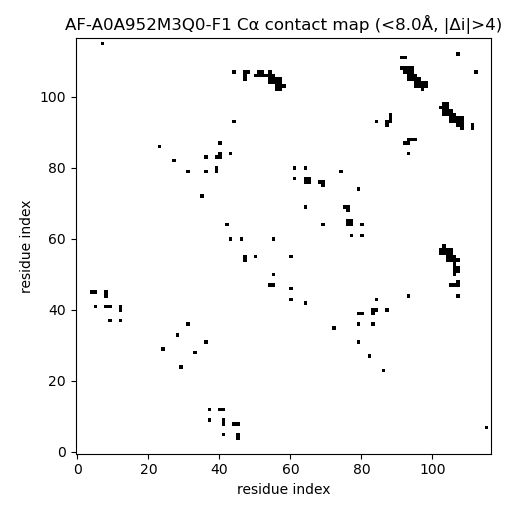ARG A 1 91 ? -10.964 -4.677 -3.371 1.00 83.44 91 ARG A C 1
ATOM 752 O O . ARG A 1 91 ? -11.214 -5.850 -3.085 1.00 83.44 91 ARG A O 1
ATOM 759 N N . LYS A 1 92 ? -11.024 -3.694 -2.467 1.00 88.56 92 LYS A N 1
ATOM 760 C CA . LYS A 1 92 ? -11.302 -3.852 -1.033 1.00 88.56 92 LYS A CA 1
ATOM 761 C C . LYS A 1 92 ? -10.318 -4.791 -0.324 1.00 88.56 92 LYS A C 1
ATOM 763 O O . LYS A 1 92 ? -10.695 -5.413 0.666 1.00 88.56 92 LYS A O 1
ATOM 768 N N . LEU A 1 93 ? -9.087 -4.926 -0.825 1.00 88.62 93 LEU A N 1
ATOM 769 C CA . LEU A 1 93 ? -8.037 -5.742 -0.195 1.00 88.62 93 LEU A CA 1
ATOM 770 C C . LEU A 1 93 ? -7.361 -4.995 0.953 1.00 88.62 93 LEU A C 1
ATOM 772 O O . LEU A 1 93 ? -6.987 -5.591 1.962 1.00 88.62 93 LEU A O 1
AT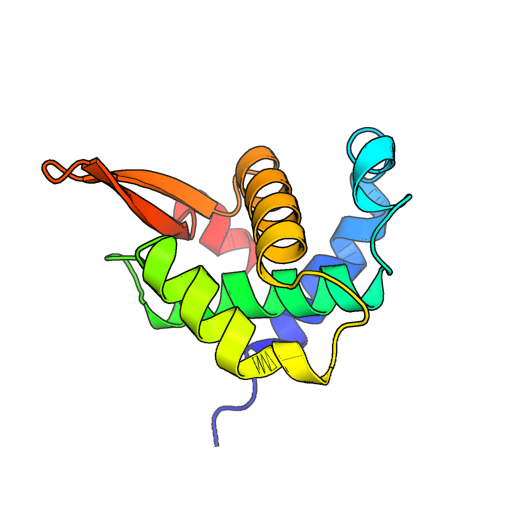OM 776 N N . ILE A 1 94 ? -7.252 -3.679 0.804 1.00 93.19 94 ILE A N 1
ATOM 777 C CA . ILE A 1 94 ? -6.744 -2.768 1.821 1.00 93.19 94 ILE A CA 1
ATOM 778 C C . ILE A 1 94 ? -7.796 -1.704 2.119 1.00 93.19 94 ILE A C 1
ATOM 780 O O . ILE A 1 94 ? -8.664 -1.412 1.294 1.00 93.19 94 ILE A O 1
ATOM 784 N N . LEU A 1 95 ? -7.715 -1.133 3.313 1.00 94.25 95 LEU A N 1
ATOM 785 C CA . LEU A 1 95 ? -8.568 -0.053 3.779 1.00 94.25 95 LEU A CA 1
ATOM 786 C C . LEU A 1 95 ? -7.709 1.165 4.092 1.00 94.25 95 LEU A C 1
ATOM 788 O O . LEU A 1 95 ? -6.599 1.035 4.606 1.00 94.25 95 LEU A O 1
ATOM 792 N N . LYS A 1 96 ? -8.275 2.341 3.830 1.00 94.62 96 LYS A N 1
ATOM 793 C CA . LYS A 1 96 ? -7.707 3.632 4.203 1.00 94.62 96 LYS A CA 1
ATOM 794 C C . LYS A 1 96 ? -8.567 4.275 5.278 1.00 94.62 96 LYS A C 1
ATOM 796 O O . LYS A 1 96 ? -9.776 4.414 5.103 1.00 94.62 96 LYS A O 1
ATOM 801 N N . THR A 1 97 ? -7.927 4.740 6.338 1.00 94.19 97 THR A N 1
ATOM 802 C CA . THR A 1 97 ? -8.527 5.580 7.379 1.00 94.19 97 THR A CA 1
ATOM 803 C C . THR A 1 97 ? -7.728 6.867 7.529 1.00 94.19 97 THR A C 1
ATOM 805 O O . THR A 1 97 ? -6.531 6.886 7.253 1.00 94.19 97 THR A O 1
ATOM 808 N N . ILE A 1 98 ? -8.381 7.948 7.950 1.00 93.88 98 ILE A N 1
ATOM 809 C CA . ILE A 1 98 ? -7.711 9.220 8.238 1.00 93.88 98 ILE A CA 1
ATOM 810 C C . ILE A 1 98 ? -7.580 9.356 9.752 1.00 93.88 98 ILE A C 1
ATOM 812 O O . ILE A 1 98 ? -8.582 9.274 10.461 1.00 93.88 98 ILE A O 1
ATOM 816 N N . SER A 1 99 ? -6.355 9.539 10.242 1.00 90.50 99 SER A N 1
ATOM 817 C CA . SER A 1 99 ? -6.092 9.768 11.662 1.00 90.50 99 SER A CA 1
ATOM 818 C C . SER A 1 99 ? -6.552 11.174 12.088 1.00 90.50 99 SER A C 1
ATOM 820 O O . SER A 1 99 ? -6.681 12.066 11.242 1.00 90.50 99 SER A O 1
ATOM 822 N N . PRO A 1 100 ? -6.731 11.441 13.396 1.00 89.62 100 PRO A N 1
ATOM 823 C CA . PRO A 1 100 ? -6.991 12.796 13.896 1.00 89.62 100 PRO A CA 1
ATOM 824 C C . PRO A 1 100 ? -5.912 13.817 13.500 1.00 89.62 100 PRO A C 1
ATOM 826 O O . PRO A 1 100 ? -6.201 15.003 13.361 1.00 89.62 100 PRO A O 1
ATOM 829 N N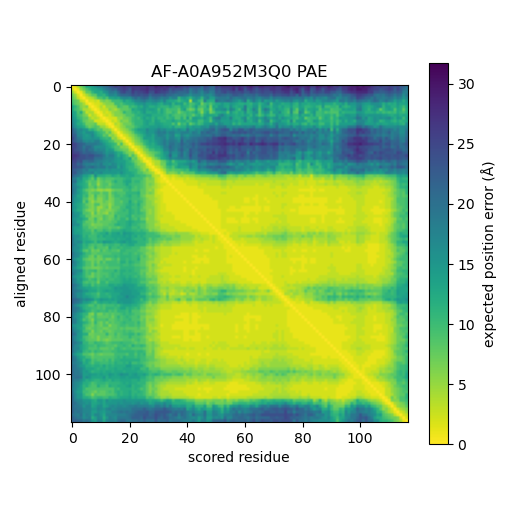 . LYS A 1 101 ? -4.678 13.354 13.252 1.00 91.69 101 LYS A N 1
ATOM 830 C CA . LYS A 1 101 ? -3.554 14.163 12.753 1.00 91.69 101 LYS A CA 1
ATOM 831 C C . LYS A 1 101 ? -3.582 14.376 11.231 1.00 91.69 101 LYS A C 1
ATOM 833 O O . LYS A 1 101 ? -2.638 14.927 10.677 1.00 91.69 101 LYS A O 1
ATOM 838 N N . ARG A 1 102 ? -4.665 13.975 10.553 1.00 91.75 102 ARG A N 1
ATOM 839 C CA . ARG A 1 102 ? -4.844 14.011 9.089 1.00 91.75 102 ARG A CA 1
ATOM 840 C C . ARG A 1 102 ? -3.876 13.111 8.312 1.00 91.75 102 ARG A C 1
ATOM 842 O O . ARG A 1 102 ? -3.644 13.336 7.127 1.00 91.75 102 ARG A O 1
ATOM 849 N N . GLU A 1 103 ? -3.359 12.063 8.945 1.00 93.62 103 GLU A N 1
ATOM 850 C CA . GLU A 1 103 ? -2.500 11.079 8.282 1.00 93.62 103 GLU A CA 1
ATOM 851 C C . GLU A 1 103 ? -3.352 9.975 7.657 1.00 93.62 103 GLU A C 1
ATOM 853 O O . GLU A 1 103 ? -4.350 9.540 8.234 1.00 93.62 103 GLU A O 1
ATOM 858 N N . GLN A 1 104 ? -2.961 9.504 6.474 1.00 95.56 104 GLN A N 1
ATOM 859 C CA . GLN A 1 104 ? -3.598 8.338 5.868 1.00 95.56 104 GLN A CA 1
ATOM 860 C C . GLN A 1 104 ? -2.973 7.078 6.452 1.00 95.56 104 GLN A C 1
ATOM 862 O O . GLN A 1 104 ? -1.800 6.815 6.203 1.00 95.56 104 GLN A O 1
ATOM 867 N N . ILE A 1 105 ? -3.759 6.305 7.193 1.00 96.12 105 ILE A N 1
ATOM 868 C CA . ILE A 1 105 ? -3.376 4.986 7.692 1.00 96.12 105 ILE A CA 1
ATOM 869 C C . ILE A 1 105 ? -3.967 3.942 6.749 1.00 96.12 105 ILE A C 1
ATOM 871 O O . ILE A 1 105 ? -5.170 3.946 6.473 1.00 96.12 105 ILE A O 1
ATOM 875 N N . ILE A 1 106 ? -3.108 3.068 6.242 1.00 96.12 106 ILE A N 1
ATOM 876 C CA . ILE A 1 106 ? -3.432 1.967 5.346 1.00 96.12 106 ILE A CA 1
ATOM 877 C C . ILE A 1 106 ? -3.319 0.665 6.134 1.00 96.12 106 ILE A C 1
ATOM 879 O O . ILE A 1 106 ? -2.342 0.450 6.845 1.00 96.12 106 ILE A O 1
ATOM 883 N N . ARG A 1 107 ? -4.304 -0.221 6.005 1.00 94.69 107 ARG A N 1
ATOM 884 C CA . ARG A 1 107 ? -4.315 -1.531 6.674 1.00 94.69 107 ARG A CA 1
ATOM 885 C C . ARG A 1 107 ? -4.924 -2.604 5.787 1.00 94.69 107 ARG A C 1
ATOM 887 O O . ARG A 1 107 ? -5.693 -2.291 4.878 1.00 94.69 107 ARG A O 1
ATOM 894 N N . LEU A 1 108 ? -4.621 -3.871 6.061 1.00 92.56 108 LEU A N 1
ATOM 895 C CA . LEU A 1 108 ? -5.313 -4.979 5.401 1.00 92.56 108 LEU A CA 1
ATOM 896 C C . LEU A 1 108 ? -6.798 -4.981 5.764 1.00 92.56 108 LEU A C 1
ATOM 898 O O . LEU A 1 108 ? -7.177 -4.720 6.908 1.00 92.56 108 LEU A O 1
ATOM 902 N N . ASN A 1 109 ? -7.643 -5.340 4.801 1.00 89.56 109 ASN A N 1
ATOM 903 C CA . ASN A 1 109 ? -9.040 -5.610 5.086 1.00 89.56 109 ASN A CA 1
ATOM 904 C C . ASN A 1 109 ? -9.177 -6.982 5.774 1.00 89.56 109 ASN A C 1
ATOM 906 O O . ASN A 1 109 ? -9.031 -8.029 5.139 1.00 89.56 109 ASN A O 1
ATOM 910 N N . SER A 1 110 ? -9.468 -6.982 7.077 1.00 74.62 110 SER A N 1
ATOM 911 C CA . SER A 1 110 ? -9.642 -8.198 7.882 1.00 74.62 110 SER A CA 1
ATOM 912 C C . SER A 1 110 ? -10.793 -9.081 7.398 1.00 74.62 110 SER A C 1
ATOM 914 O O . SER A 1 110 ? -10.681 -10.301 7.467 1.00 74.62 110 SER A O 1
ATOM 916 N N . GLU A 1 111 ? -11.849 -8.505 6.819 1.00 70.12 111 GLU A N 1
ATOM 917 C CA . GLU A 1 111 ? -12.980 -9.258 6.253 1.00 70.12 111 GLU A CA 1
ATOM 918 C C . GLU A 1 111 ? -12.599 -10.071 5.016 1.00 70.12 111 GLU A C 1
ATOM 920 O O . GLU A 1 111 ? -13.349 -10.939 4.586 1.00 70.12 111 GLU A O 1
ATOM 925 N N . LYS A 1 112 ? -11.443 -9.781 4.416 1.00 62.41 112 LYS A N 1
ATOM 926 C CA . 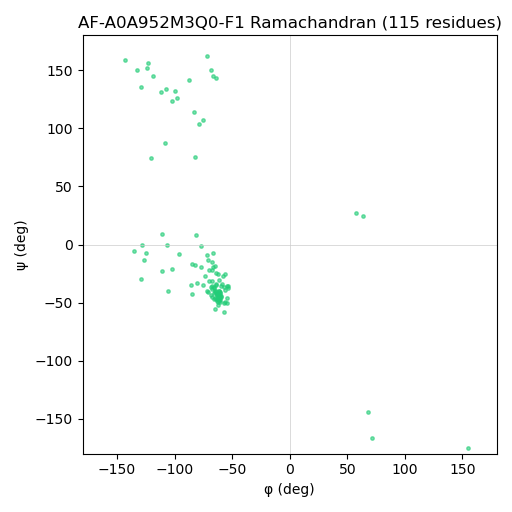LYS A 1 112 ? -10.901 -10.486 3.251 1.00 62.41 112 LYS A CA 1
ATOM 927 C C . LYS A 1 112 ? -9.720 -11.376 3.630 1.00 62.41 112 LYS A C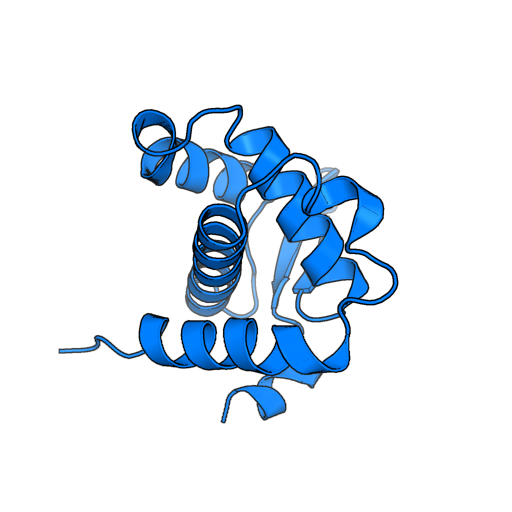 1
ATOM 929 O O . LYS A 1 112 ? -9.210 -12.076 2.762 1.00 62.41 112 LYS A O 1
ATOM 934 N N . LYS A 1 113 ? -9.314 -11.420 4.912 1.00 52.91 113 LYS A N 1
ATOM 935 C CA . LYS A 1 113 ? -8.243 -12.315 5.392 1.00 52.91 113 LYS A CA 1
ATOM 936 C C . LYS A 1 113 ? -8.540 -13.795 5.120 1.00 52.91 113 LYS A C 1
ATOM 938 O O . LYS A 1 113 ? -7.599 -14.552 4.923 1.00 52.91 113 LYS A O 1
ATOM 943 N N . TRP A 1 114 ? -9.812 -14.202 5.035 1.00 45.34 114 TRP A N 1
ATOM 944 C CA . TRP A 1 114 ? -10.197 -15.585 4.707 1.00 45.34 114 TRP A CA 1
ATOM 945 C C . TRP A 1 114 ? -9.834 -16.004 3.282 1.00 45.34 114 TRP A C 1
ATOM 947 O O . TRP A 1 114 ? -9.716 -17.192 3.018 1.00 45.34 114 TRP A O 1
ATOM 957 N N . TRP A 1 115 ? -9.600 -15.053 2.374 1.00 47.44 115 TRP A N 1
ATOM 958 C CA . TRP A 1 115 ? -9.045 -15.363 1.059 1.00 47.44 115 TRP A CA 1
ATOM 959 C C . TRP A 1 115 ? -7.589 -15.744 1.113 1.00 47.44 115 TRP A C 1
ATOM 961 O O . TRP A 1 115 ? -7.074 -16.125 0.089 1.00 47.44 115 TRP A O 1
ATOM 971 N N . PHE A 1 116 ? -6.914 -15.599 2.246 1.00 47.03 116 PHE A N 1
ATOM 972 C CA . PHE A 1 116 ? -5.491 -15.846 2.378 1.00 47.03 116 PHE A CA 1
ATOM 973 C C . PHE A 1 116 ? -5.208 -17.087 3.239 1.00 47.03 116 PHE A C 1
ATOM 975 O O . PHE A 1 116 ? -4.055 -17.290 3.592 1.00 47.03 116 PHE A O 1
ATOM 982 N N . ASN A 1 117 ? -6.194 -17.901 3.617 1.00 37.31 117 ASN A N 1
ATOM 983 C CA . ASN A 1 117 ? -5.949 -19.127 4.391 1.00 37.31 117 ASN A CA 1
ATOM 984 C C . ASN A 1 117 ? -6.094 -20.375 3.525 1.00 37.31 117 ASN A C 1
ATOM 986 O O . ASN A 1 117 ? -7.046 -20.403 2.717 1.00 37.31 117 ASN A O 1
#

Nearest PDB structures (foldseek):
  2lso-assembly1_A  TM=7.889E-01  e=6.936E-02  Homo sapiens
  2dqr-assembly2_C  TM=7.608E-01  e=8.769E-02  Bacillus subtilis
  2dqr-assembly2_D  TM=6.818E-01  e=1.576E-01  Bacillus subtilis
  7ctg-assembly1_B  TM=6.305E-01  e=1.045E-01  Homo sapiens
  6qpw-assembly1_B  TM=7.027E-01  e=7.674E-01  Saccharomyces cerevisiae S288C

Solvent-accessible surface area (backbone atoms only — not comparable to full-atom values): 6935 Å² total; per-residue (Å²): 138,91,88,60,68,68,66,54,42,49,52,50,55,61,59,48,57,79,77,60,52,92,75,67,41,79,68,49,62,76,76,46,56,70,67,58,51,48,53,48,49,42,46,54,53,52,55,24,58,73,44,41,90,80,23,41,44,54,65,56,56,43,51,52,46,43,77,74,37,54,91,78,47,98,63,63,52,58,60,53,47,51,55,50,51,51,53,37,38,77,69,53,53,32,43,79,46,72,45,98,88,72,43,49,34,37,25,59,29,70,92,51,49,73,80,75,111

Sequence (117 aa):
MHSLPYRKYKIYVVTMDKMQLRKSESRIAQKMRPQDYEKLSVFILTTLEQAGSEGLTLHDLVQEAQLKFNAEFNGNVSWYLLEVKHDLELRKLILKTISPKREQIIRLNSEKKWWFN

Secondary structure (DSSP, 8-state):
----HHHHHHHHHHHHHHHHHHHHHHHHTTTS-HHHHHHHHHHHHHHHHHHTTT-EEHHHHHHHHHHHHTTT-SS-HHHHHHHHHHHHHHTTSEEEEE-TTS-EEEEE-GGGGGGG-

Radius of gyration: 13.89 Å; Cα contacts (8 Å, |Δi|>4): 107; chains: 1; bounding box: 30×34×34 Å

Mean predicted aligned error: 8.78 Å

pLDDT: mean 78.31, std 18.78, range [36.41, 96.75]

Foldseek 3Di:
DDDPLLVLLLCVLVVVVVPPCPPLCPPLVVPDPSVLLSVLSSLQLVQQVVVPPQADWLVVSLVVQCVVPVVPDPDDSSVNNVSSLVVCVVVVQKDWDQDPVRTTGIHGNPVCCVVRD